Protein AF-A0A847C7A1-F1 (afdb_monomer_lite)

Structure (mmCIF, N/CA/C/O backbone):
data_AF-A0A847C7A1-F1
#
_entry.id   AF-A0A847C7A1-F1
#
loop_
_atom_site.group_PDB
_atom_site.id
_atom_site.type_symbol
_atom_site.label_atom_id
_atom_site.label_alt_id
_atom_site.label_comp_id
_atom_site.label_asym_id
_atom_site.label_entity_id
_atom_site.label_seq_id
_atom_site.pdbx_PDB_ins_code
_atom_site.Cartn_x
_atom_site.Cartn_y
_atom_site.Cartn_z
_atom_site.occupancy
_atom_site.B_iso_or_equiv
_atom_site.auth_seq_id
_atom_site.auth_comp_id
_atom_site.auth_asym_id
_atom_site.auth_atom_id
_atom_site.pdbx_PDB_model_num
ATOM 1 N N . ARG A 1 1 ? -10.906 -2.840 27.588 1.00 48.25 1 ARG A N 1
ATOM 2 C CA . ARG A 1 1 ? -10.896 -2.604 26.121 1.00 48.25 1 ARG A CA 1
ATOM 3 C C . ARG A 1 1 ? -11.578 -1.260 25.839 1.00 48.25 1 ARG A C 1
ATOM 5 O O . ARG A 1 1 ? -12.779 -1.232 25.640 1.00 48.25 1 ARG A O 1
ATOM 12 N N . ARG A 1 2 ? -10.861 -0.132 25.962 1.00 43.06 2 ARG A N 1
ATOM 13 C CA . ARG A 1 2 ? -11.441 1.234 25.891 1.00 43.06 2 ARG A CA 1
ATOM 14 C C . ARG A 1 2 ? -10.740 2.140 24.858 1.00 43.06 2 ARG A C 1
ATOM 16 O O . ARG A 1 2 ? -10.948 3.343 24.868 1.00 43.06 2 ARG A O 1
ATOM 23 N N . GLY A 1 3 ? -9.927 1.553 23.973 1.00 54.38 3 GLY A N 1
ATOM 24 C CA . GLY A 1 3 ? -9.190 2.246 22.901 1.00 54.38 3 GLY A CA 1
ATOM 25 C C . GLY A 1 3 ? -9.589 1.833 21.478 1.00 54.38 3 GLY A C 1
ATOM 26 O O . GLY A 1 3 ? -9.011 2.330 20.524 1.00 54.38 3 GLY A O 1
ATOM 27 N N . ASP A 1 4 ? -10.577 0.947 21.331 1.00 68.88 4 ASP A N 1
ATOM 28 C CA . ASP A 1 4 ? -10.853 0.246 20.069 1.00 68.88 4 ASP A CA 1
ATOM 29 C 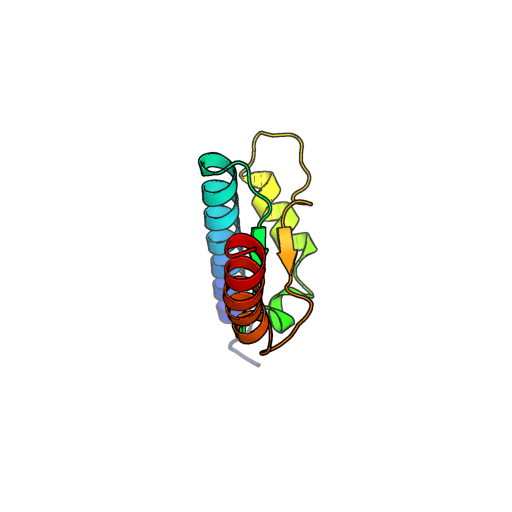C . ASP A 1 4 ? -11.342 1.194 18.959 1.00 68.88 4 ASP A C 1
ATOM 31 O O . ASP A 1 4 ? -10.798 1.209 17.863 1.00 68.88 4 ASP A O 1
ATOM 35 N N . LYS A 1 5 ? -12.288 2.095 19.268 1.00 78.75 5 LYS A N 1
ATOM 36 C CA . LYS A 1 5 ? -12.871 3.009 18.266 1.00 78.75 5 LYS A CA 1
ATOM 37 C C . LYS A 1 5 ? -11.852 3.973 17.658 1.00 78.75 5 LYS A C 1
ATOM 39 O O . LYS A 1 5 ? -11.772 4.092 16.442 1.00 78.75 5 LYS A O 1
ATOM 44 N N . ARG A 1 6 ? -11.030 4.618 18.492 1.00 86.69 6 ARG A N 1
ATOM 45 C CA . ARG A 1 6 ? -10.014 5.571 18.017 1.00 86.69 6 ARG A CA 1
ATOM 46 C C . ARG A 1 6 ? -8.908 4.864 17.234 1.00 86.69 6 ARG A C 1
ATOM 48 O O . ARG A 1 6 ? -8.424 5.404 16.248 1.00 86.69 6 ARG A O 1
ATOM 55 N N . SER A 1 7 ? -8.511 3.662 17.650 1.00 84.31 7 SER A N 1
ATOM 56 C CA . SER A 1 7 ? -7.525 2.865 16.914 1.00 84.31 7 SER A CA 1
ATOM 57 C C . SER A 1 7 ? -8.051 2.415 15.552 1.00 84.31 7 SER A C 1
ATOM 59 O O . SER A 1 7 ? -7.308 2.484 14.578 1.00 84.31 7 SER A O 1
ATOM 61 N N . VAL A 1 8 ? -9.326 2.027 15.468 1.00 86.88 8 VAL A N 1
ATOM 62 C CA . VAL A 1 8 ? -9.987 1.695 14.198 1.00 86.88 8 VAL A CA 1
ATOM 63 C C . VAL A 1 8 ? -10.065 2.920 13.286 1.00 86.88 8 VAL A C 1
ATOM 65 O O . VAL A 1 8 ? -9.675 2.828 12.130 1.00 86.88 8 VAL A O 1
ATOM 68 N N . GLU A 1 9 ? -10.465 4.087 13.795 1.00 91.19 9 GLU A N 1
ATOM 69 C CA . GLU A 1 9 ? -10.498 5.330 13.004 1.00 91.19 9 GLU A CA 1
ATOM 70 C C . GLU A 1 9 ? -9.118 5.721 12.456 1.00 91.19 9 GLU A C 1
ATOM 72 O O . GLU A 1 9 ? -8.984 6.108 11.294 1.00 91.19 9 GLU A O 1
ATOM 77 N N . VAL A 1 10 ? -8.073 5.610 13.282 1.00 92.19 10 VAL A N 1
ATOM 78 C CA . VAL A 1 10 ? -6.693 5.894 12.862 1.00 92.19 10 VAL A CA 1
ATOM 79 C C . VAL A 1 10 ? -6.239 4.899 11.795 1.00 92.19 10 VAL A C 1
ATOM 81 O O . VAL A 1 10 ? -5.598 5.300 10.824 1.00 92.19 10 VAL A O 1
ATOM 84 N N . TRP A 1 11 ? -6.591 3.623 11.949 1.00 91.56 11 TRP A N 1
ATOM 85 C CA . TRP A 1 11 ? -6.277 2.580 10.978 1.00 91.56 11 TRP A CA 1
ATOM 86 C C . TRP A 1 11 ? -6.985 2.804 9.639 1.00 91.56 11 TRP A C 1
ATOM 88 O O . TRP A 1 11 ? -6.346 2.760 8.592 1.00 91.56 11 TRP A O 1
ATOM 98 N N . GLU A 1 12 ? -8.273 3.138 9.666 1.00 91.31 12 GLU A N 1
ATOM 99 C CA . GLU A 1 12 ? -9.045 3.479 8.468 1.00 91.31 12 GLU A CA 1
ATOM 100 C C . GLU A 1 12 ? -8.463 4.696 7.748 1.00 91.31 12 GLU A C 1
ATOM 102 O O . GLU A 1 12 ? -8.254 4.681 6.533 1.00 91.31 12 GLU A O 1
ATOM 107 N N . LYS A 1 13 ? -8.110 5.745 8.501 1.00 93.25 13 LYS A N 1
ATOM 108 C CA . LYS A 1 13 ? -7.454 6.930 7.938 1.00 93.25 13 LYS A CA 1
ATOM 109 C C . LYS A 1 13 ? -6.112 6.577 7.295 1.00 93.25 13 LYS A C 1
ATOM 111 O O . LYS A 1 13 ? -5.799 7.096 6.224 1.00 93.25 13 LYS A O 1
ATOM 116 N N . TYR A 1 14 ? -5.337 5.698 7.929 1.00 92.75 14 TYR A N 1
ATOM 117 C CA . TYR A 1 14 ? -4.078 5.202 7.382 1.00 92.75 14 TYR A CA 1
ATOM 118 C C . TYR A 1 14 ? -4.291 4.445 6.065 1.00 92.75 14 TYR A C 1
ATOM 120 O O . TYR A 1 14 ? -3.643 4.777 5.074 1.00 92.75 14 TYR A O 1
ATOM 128 N N . LEU A 1 15 ? -5.225 3.488 6.018 1.00 92.50 15 LEU A N 1
ATOM 129 C CA . LEU A 1 15 ? -5.516 2.713 4.808 1.00 92.50 15 LEU A CA 1
ATOM 130 C C . LEU A 1 15 ? -5.987 3.599 3.652 1.00 92.50 15 LEU A C 1
ATOM 132 O O . LEU A 1 15 ? -5.535 3.419 2.524 1.00 92.50 15 LEU A O 1
ATOM 136 N N . ARG A 1 16 ? -6.837 4.596 3.922 1.00 93.00 16 ARG A N 1
ATOM 137 C CA . ARG A 1 16 ? -7.292 5.543 2.891 1.00 93.00 16 ARG A CA 1
ATOM 138 C C . ARG A 1 16 ? -6.168 6.437 2.374 1.00 93.00 16 ARG A C 1
ATOM 140 O O . ARG A 1 16 ? -6.103 6.685 1.173 1.00 93.00 16 ARG A O 1
ATOM 147 N N . ALA A 1 17 ? -5.282 6.907 3.252 1.00 93.50 17 ALA A N 1
ATOM 148 C CA . ALA A 1 17 ? -4.114 7.685 2.842 1.00 93.50 17 ALA A CA 1
ATOM 149 C C . ALA A 1 17 ? -3.136 6.839 2.010 1.00 93.50 17 ALA A C 1
ATOM 151 O O . ALA A 1 17 ? -2.637 7.305 0.987 1.00 93.50 17 ALA A O 1
ATOM 152 N N . LEU A 1 18 ? -2.916 5.583 2.411 1.00 92.06 18 LEU A N 1
ATOM 153 C CA . LEU A 1 18 ? -2.106 4.626 1.663 1.00 92.06 18 LEU A CA 1
ATOM 154 C C . LEU A 1 18 ? -2.701 4.358 0.274 1.00 92.06 18 LEU A C 1
ATOM 156 O O . LEU A 1 18 ? -1.982 4.434 -0.717 1.00 92.06 18 LEU A O 1
ATOM 160 N N . ALA A 1 19 ? -4.009 4.103 0.192 1.00 91.69 19 ALA A N 1
ATOM 161 C CA . ALA A 1 19 ? -4.712 3.883 -1.068 1.00 91.69 19 ALA A CA 1
ATOM 162 C C . ALA A 1 19 ? -4.575 5.069 -2.032 1.00 91.69 19 ALA A C 1
ATOM 164 O O . ALA A 1 19 ? -4.305 4.869 -3.213 1.00 91.69 19 ALA A O 1
ATOM 165 N N . ARG A 1 20 ? -4.690 6.302 -1.523 1.00 91.00 20 ARG A N 1
ATOM 166 C CA . ARG A 1 20 ? -4.479 7.510 -2.328 1.00 91.00 20 ARG A CA 1
ATOM 167 C C . ARG A 1 20 ? -3.060 7.582 -2.883 1.00 91.00 20 ARG A C 1
ATOM 169 O O . ARG A 1 20 ? -2.899 7.719 -4.085 1.00 91.00 20 ARG A O 1
ATOM 176 N N . GLY A 1 21 ? -2.044 7.388 -2.040 1.00 90.62 21 GLY A N 1
ATOM 177 C CA . GLY A 1 21 ? -0.652 7.389 -2.502 1.00 90.62 21 GLY A CA 1
ATOM 178 C C . GLY A 1 21 ? -0.365 6.301 -3.547 1.00 90.62 21 GLY A C 1
ATOM 179 O O . GLY A 1 21 ? 0.388 6.530 -4.487 1.00 90.62 21 GLY A O 1
ATOM 180 N N . ILE A 1 22 ? -0.994 5.128 -3.424 1.00 89.44 22 ILE A N 1
ATOM 181 C CA . ILE A 1 22 ? -0.906 4.057 -4.427 1.00 89.44 22 ILE A CA 1
ATOM 182 C C . ILE A 1 22 ? -1.554 4.484 -5.750 1.00 89.44 22 ILE A C 1
ATOM 184 O O . ILE A 1 22 ? -0.968 4.255 -6.808 1.00 89.44 22 ILE A O 1
ATOM 188 N N . ALA A 1 23 ? -2.744 5.090 -5.695 1.00 87.75 23 ALA A N 1
ATOM 189 C CA . ALA A 1 23 ? -3.433 5.600 -6.876 1.00 87.75 23 ALA A CA 1
ATOM 190 C C . ALA A 1 23 ? -2.615 6.700 -7.570 1.00 87.75 23 ALA A C 1
ATOM 192 O O . ALA A 1 23 ? -2.438 6.636 -8.781 1.00 87.75 23 ALA A O 1
ATOM 193 N N . ASP A 1 24 ? -2.021 7.622 -6.810 1.00 86.62 24 ASP A N 1
ATOM 194 C CA . ASP A 1 24 ? -1.165 8.686 -7.344 1.00 86.62 24 ASP A CA 1
ATOM 195 C C . ASP A 1 24 ? 0.074 8.109 -8.049 1.00 86.62 24 ASP A C 1
ATOM 197 O O . ASP A 1 24 ? 0.388 8.481 -9.179 1.00 86.62 24 ASP A O 1
ATOM 201 N N . VAL A 1 25 ? 0.760 7.142 -7.426 1.00 88.25 25 VAL A N 1
ATOM 202 C CA . VAL A 1 25 ? 1.912 6.454 -8.036 1.00 88.25 25 VAL A CA 1
ATOM 203 C C . VAL A 1 25 ? 1.509 5.737 -9.326 1.00 88.25 25 VAL A 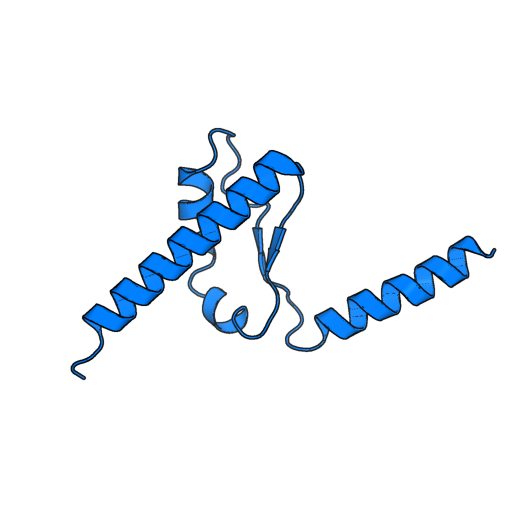C 1
ATOM 205 O O . VAL A 1 25 ? 2.230 5.821 -10.320 1.00 88.25 25 VAL A O 1
ATOM 208 N N . ARG A 1 26 ? 0.358 5.052 -9.334 1.00 85.06 26 ARG A N 1
ATOM 209 C CA . ARG A 1 26 ? -0.170 4.393 -10.535 1.00 85.06 26 ARG A CA 1
ATOM 210 C C . ARG A 1 26 ? -0.497 5.410 -11.624 1.00 85.06 26 ARG A C 1
ATOM 212 O O . ARG A 1 26 ? -0.111 5.184 -12.762 1.00 85.06 26 ARG A O 1
ATOM 219 N N . ALA A 1 27 ? -1.164 6.510 -11.288 1.00 84.12 27 ALA A N 1
ATOM 220 C CA . ALA A 1 27 ? -1.537 7.549 -12.242 1.00 84.12 27 ALA A CA 1
ATOM 221 C C . ALA A 1 27 ? -0.308 8.221 -12.875 1.00 84.12 27 ALA A C 1
ATOM 223 O O . ALA A 1 27 ? -0.323 8.537 -14.061 1.00 84.12 27 ALA A O 1
ATOM 224 N N . LEU A 1 28 ? 0.766 8.409 -12.103 1.00 85.69 28 LEU A N 1
ATOM 225 C CA . LEU A 1 28 ? 1.995 9.045 -12.578 1.00 85.69 28 LEU A CA 1
ATOM 226 C C . LEU A 1 28 ? 2.908 8.104 -13.374 1.00 85.69 28 LEU A C 1
ATOM 228 O O . LEU A 1 28 ? 3.610 8.564 -14.270 1.00 85.69 28 LEU A O 1
ATOM 232 N N . LEU A 1 29 ? 2.953 6.813 -13.026 1.00 84.75 29 LEU A N 1
ATOM 233 C CA . LEU A 1 29 ? 3.968 5.877 -13.533 1.00 84.75 29 LEU A CA 1
ATOM 234 C C . LEU A 1 29 ? 3.401 4.678 -14.308 1.00 84.75 29 LEU A C 1
ATOM 236 O O . LEU A 1 29 ? 4.177 3.846 -14.771 1.00 84.75 29 LEU A O 1
ATOM 240 N N . ASP A 1 30 ? 2.076 4.535 -14.382 1.00 82.88 30 ASP A N 1
ATOM 241 C CA . ASP A 1 30 ? 1.347 3.403 -14.978 1.00 82.88 30 ASP A CA 1
ATOM 242 C C . ASP A 1 30 ? 1.880 2.013 -14.555 1.00 82.88 30 ASP A C 1
ATOM 244 O O . ASP A 1 30 ? 1.831 1.014 -15.277 1.00 82.88 30 ASP A O 1
ATOM 248 N N . CYS A 1 31 ? 2.395 1.908 -13.326 1.00 81.19 31 CYS A N 1
ATOM 249 C CA . CYS A 1 31 ? 3.139 0.739 -12.860 1.00 81.19 31 CYS A CA 1
ATOM 250 C C . CYS A 1 31 ? 2.332 -0.152 -11.901 1.00 81.19 31 CYS A C 1
ATOM 252 O O . CYS A 1 31 ? 1.288 0.230 -11.371 1.00 81.19 31 CYS A O 1
ATOM 254 N N . ARG A 1 32 ? 2.798 -1.387 -11.694 1.00 81.75 32 ARG A N 1
ATOM 255 C CA . ARG A 1 32 ? 2.276 -2.260 -10.629 1.00 81.75 32 ARG A CA 1
ATOM 256 C C . ARG A 1 32 ? 2.935 -1.885 -9.306 1.00 81.75 32 ARG A C 1
ATOM 258 O O . ARG A 1 32 ? 4.143 -1.661 -9.274 1.00 81.75 32 ARG A O 1
ATOM 265 N N . VAL A 1 33 ? 2.168 -1.879 -8.219 1.00 85.56 33 VAL A N 1
ATOM 266 C CA . VAL A 1 33 ? 2.638 -1.437 -6.900 1.00 85.56 33 VAL A CA 1
ATOM 267 C C . VAL A 1 33 ? 2.796 -2.634 -5.968 1.00 85.56 33 VAL A C 1
ATOM 269 O O . VAL A 1 33 ? 1.852 -3.387 -5.728 1.00 85.56 33 VAL A O 1
ATOM 272 N N . VAL A 1 34 ? 4.000 -2.811 -5.420 1.00 87.19 34 VAL A N 1
ATOM 273 C CA . VAL A 1 34 ? 4.297 -3.855 -4.431 1.00 87.19 34 VAL A CA 1
ATOM 274 C C . VAL A 1 34 ? 4.577 -3.215 -3.075 1.00 87.19 34 VAL A C 1
ATOM 276 O O . VAL A 1 34 ? 5.537 -2.464 -2.927 1.00 87.19 34 VAL A O 1
ATOM 279 N N . ILE A 1 35 ? 3.762 -3.540 -2.070 1.00 86.00 35 ILE A N 1
ATOM 280 C CA . ILE A 1 35 ? 3.882 -3.007 -0.710 1.00 86.00 35 ILE A CA 1
ATOM 281 C C . ILE A 1 35 ? 4.726 -3.962 0.138 1.00 86.00 35 ILE A C 1
ATOM 283 O O . ILE A 1 35 ? 4.333 -5.099 0.424 1.00 86.00 35 ILE A O 1
ATOM 287 N N . GLY A 1 36 ? 5.900 -3.491 0.547 1.00 84.81 36 GLY A N 1
ATOM 288 C CA . GLY A 1 36 ? 6.811 -4.195 1.448 1.00 84.81 36 GLY A CA 1
ATOM 289 C C . GLY A 1 36 ? 6.933 -3.524 2.817 1.00 84.81 36 GLY A C 1
ATOM 290 O O . GLY A 1 36 ? 6.316 -2.496 3.091 1.00 84.81 36 GLY A O 1
ATOM 291 N N . GLY A 1 37 ? 7.786 -4.100 3.664 1.00 80.50 37 GLY A N 1
ATOM 292 C CA . GLY A 1 37 ? 8.120 -3.560 4.981 1.00 80.50 37 GLY A CA 1
ATOM 293 C C . GLY A 1 37 ? 7.390 -4.237 6.142 1.00 80.50 37 GLY A C 1
ATOM 294 O O . GLY A 1 37 ? 6.679 -5.228 5.983 1.00 80.50 37 GLY A O 1
ATOM 295 N N . ALA A 1 38 ? 7.595 -3.702 7.347 1.00 80.81 38 ALA A N 1
ATOM 296 C CA . ALA A 1 38 ? 7.059 -4.277 8.583 1.00 80.81 38 ALA A CA 1
ATOM 297 C C . ALA A 1 38 ? 5.521 -4.266 8.646 1.00 80.81 38 ALA A C 1
ATOM 299 O O . ALA A 1 38 ? 4.934 -5.026 9.412 1.00 80.81 38 ALA A O 1
ATOM 300 N N . ILE A 1 39 ? 4.872 -3.429 7.832 1.00 82.56 39 ILE A N 1
ATOM 301 C CA . ILE A 1 39 ? 3.416 -3.283 7.794 1.00 82.56 39 ILE A CA 1
ATOM 302 C C . ILE A 1 39 ? 2.725 -4.376 6.966 1.00 82.56 39 ILE A C 1
ATOM 304 O O . ILE A 1 39 ? 1.557 -4.677 7.197 1.00 82.56 39 ILE A O 1
ATOM 308 N N . THR A 1 40 ? 3.444 -5.016 6.038 1.00 83.19 40 THR A N 1
ATOM 309 C CA . THR A 1 40 ? 2.889 -5.997 5.093 1.00 83.19 40 THR A CA 1
ATOM 310 C C . THR A 1 40 ? 2.096 -7.130 5.766 1.00 83.19 40 THR A C 1
ATOM 312 O O . THR A 1 40 ? 0.984 -7.384 5.312 1.00 83.19 40 THR A O 1
ATOM 315 N N . PRO A 1 41 ? 2.557 -7.761 6.870 1.00 83.50 41 PRO A N 1
ATOM 316 C CA . PRO A 1 41 ? 1.789 -8.816 7.541 1.00 83.50 41 PRO A CA 1
ATOM 317 C C . PRO A 1 41 ? 0.452 -8.328 8.115 1.00 83.50 41 PRO A C 1
ATOM 319 O O . PRO A 1 41 ? -0.498 -9.095 8.214 1.00 83.50 41 PRO A O 1
ATOM 322 N N . TYR A 1 42 ? 0.367 -7.052 8.498 1.00 85.50 42 TYR A N 1
ATOM 323 C CA . TYR A 1 42 ? -0.872 -6.460 9.001 1.00 85.50 42 TYR A CA 1
ATOM 324 C C . TYR A 1 42 ? -1.840 -6.153 7.861 1.00 85.50 42 TYR A C 1
ATOM 326 O O . TYR A 1 42 ? -3.045 -6.253 8.057 1.00 85.50 42 TYR A O 1
ATOM 334 N N . LEU A 1 43 ? -1.323 -5.819 6.674 1.00 87.56 43 LEU A N 1
ATOM 335 C CA . LEU A 1 43 ? -2.125 -5.535 5.485 1.00 87.56 43 LEU A CA 1
ATOM 336 C C . LEU A 1 43 ? -2.697 -6.790 4.820 1.00 87.56 43 LEU A C 1
ATOM 338 O O . LEU A 1 43 ? -3.674 -6.655 4.096 1.00 87.56 43 LEU A O 1
ATOM 342 N N . GLU A 1 44 ? -2.161 -7.991 5.071 1.00 86.12 44 GLU A N 1
ATOM 343 C CA . GLU A 1 44 ? -2.661 -9.240 4.459 1.00 86.12 44 GLU A CA 1
ATOM 344 C C . GLU A 1 44 ? -4.175 -9.413 4.636 1.00 86.12 44 GLU A C 1
ATOM 346 O O . GLU A 1 44 ? -4.884 -9.690 3.673 1.00 86.12 44 GLU A O 1
ATOM 351 N N . ARG A 1 45 ? -4.693 -9.152 5.841 1.00 88.69 45 ARG A N 1
ATOM 352 C CA . ARG A 1 45 ? -6.131 -9.257 6.142 1.00 88.69 45 ARG A CA 1
ATOM 353 C C . ARG A 1 45 ? -6.980 -8.075 5.649 1.00 88.69 45 ARG A C 1
ATOM 355 O O . ARG A 1 45 ? -8.198 -8.140 5.754 1.00 88.69 45 ARG A O 1
ATOM 362 N N . TYR A 1 46 ? -6.348 -6.998 5.183 1.00 89.25 46 TYR A N 1
ATOM 363 C CA . TYR A 1 46 ? -7.003 -5.780 4.688 1.00 89.25 46 TYR A CA 1
ATOM 364 C C . TYR A 1 46 ? -6.700 -5.525 3.205 1.00 89.25 46 TYR A C 1
ATOM 366 O O . TYR A 1 46 ? -7.021 -4.452 2.703 1.00 89.25 46 TYR A O 1
AT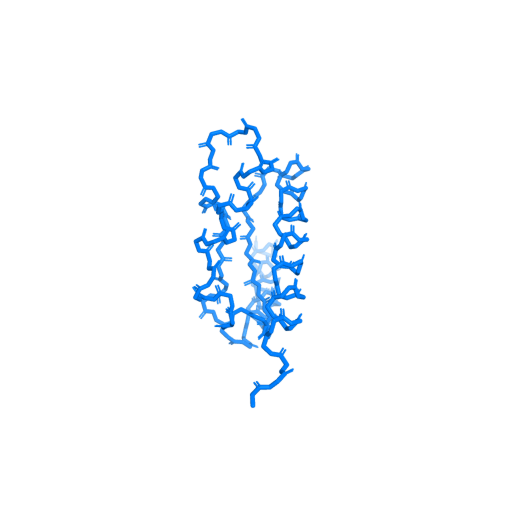OM 374 N N . LEU A 1 47 ? -6.069 -6.471 2.498 1.00 88.12 47 LEU A N 1
ATOM 375 C CA . LEU A 1 47 ? -5.627 -6.269 1.118 1.00 88.12 47 LEU A CA 1
ATOM 376 C C . LEU A 1 47 ? -6.804 -5.971 0.187 1.00 88.12 47 LEU A C 1
ATOM 378 O O . LEU A 1 47 ? -6.736 -5.025 -0.587 1.00 88.12 47 LEU A O 1
ATOM 382 N N . GLU A 1 48 ? -7.896 -6.721 0.314 1.00 89.25 48 GLU A N 1
ATOM 383 C CA . GLU A 1 48 ? -9.106 -6.499 -0.484 1.00 89.25 48 GLU A CA 1
ATOM 384 C C . GLU A 1 48 ? -9.777 -5.162 -0.143 1.00 89.25 48 GLU A C 1
ATOM 386 O O . GLU A 1 48 ? -10.172 -4.418 -1.036 1.00 89.25 48 GLU A O 1
ATOM 391 N N . THR A 1 49 ? -9.811 -4.779 1.138 1.00 90.31 49 THR A N 1
ATOM 392 C CA . THR A 1 49 ? -10.284 -3.447 1.556 1.00 90.31 49 THR A CA 1
ATOM 393 C C . THR A 1 49 ? -9.428 -2.335 0.949 1.00 90.31 49 THR A C 1
ATOM 395 O O . THR A 1 49 ? -9.951 -1.348 0.441 1.00 90.31 49 THR A O 1
ATOM 398 N N . LEU A 1 50 ? -8.103 -2.503 0.963 1.00 89.31 50 LEU A N 1
ATOM 399 C CA . LEU A 1 50 ? -7.168 -1.549 0.380 1.00 89.31 50 LEU A CA 1
ATOM 400 C C . LEU A 1 50 ? -7.357 -1.442 -1.138 1.00 89.31 50 LEU A C 1
ATOM 402 O O . LEU A 1 50 ? -7.342 -0.334 -1.662 1.00 89.31 50 LEU A O 1
ATOM 406 N N . ARG A 1 51 ? -7.565 -2.565 -1.836 1.00 89.81 51 ARG A N 1
ATOM 407 C CA . ARG A 1 51 ? -7.872 -2.594 -3.275 1.00 89.81 51 ARG A CA 1
ATOM 408 C C . ARG A 1 51 ? -9.169 -1.860 -3.589 1.00 89.81 51 ARG A C 1
ATOM 410 O O . ARG A 1 51 ? -9.162 -1.025 -4.486 1.00 89.81 51 ARG A O 1
ATOM 417 N N . GLY A 1 52 ? -10.217 -2.076 -2.792 1.00 88.62 52 GLY A N 1
ATOM 418 C CA . GLY A 1 52 ? -11.466 -1.318 -2.884 1.00 88.62 52 GLY A CA 1
ATOM 419 C C . GLY A 1 52 ? -11.240 0.190 -2.758 1.00 88.62 52 GLY A C 1
ATOM 420 O O . GLY A 1 52 ? -11.656 0.949 -3.626 1.00 88.62 52 GLY A O 1
ATOM 421 N N . TYR A 1 53 ? -10.481 0.632 -1.750 1.00 90.44 53 TYR A N 1
ATOM 422 C CA . TYR A 1 53 ? -10.148 2.054 -1.592 1.00 90.44 53 TYR A CA 1
ATOM 423 C C . TYR A 1 53 ? -9.312 2.607 -2.748 1.00 90.44 53 TYR A C 1
ATOM 425 O O . TYR A 1 53 ? -9.488 3.754 -3.137 1.00 90.44 53 TYR A O 1
ATOM 433 N N . VAL A 1 54 ? -8.390 1.823 -3.305 1.00 88.38 54 VAL A N 1
ATOM 434 C CA . VAL A 1 54 ? -7.592 2.241 -4.468 1.00 88.38 54 VAL A CA 1
ATOM 435 C C . VAL A 1 54 ? -8.464 2.359 -5.721 1.00 88.38 54 VAL A C 1
ATOM 437 O O . VAL A 1 54 ? -8.255 3.281 -6.510 1.00 88.38 54 VAL A O 1
ATOM 440 N N . ALA A 1 55 ? -9.437 1.463 -5.895 1.00 85.50 55 ALA A N 1
ATOM 441 C CA . ALA A 1 55 ? -10.403 1.513 -6.987 1.00 85.50 55 ALA A CA 1
ATOM 442 C C . ALA A 1 55 ? -11.336 2.730 -6.863 1.00 85.50 55 ALA A C 1
ATOM 444 O O . ALA A 1 55 ? -11.586 3.389 -7.863 1.00 85.50 55 ALA A O 1
ATOM 445 N N . GLU A 1 56 ? -11.750 3.119 -5.648 1.00 85.31 56 GLU A N 1
ATOM 446 C CA . GLU A 1 56 ? -12.516 4.362 -5.415 1.00 85.31 56 GLU A CA 1
ATOM 447 C C . GLU A 1 56 ? -11.795 5.620 -5.944 1.00 85.31 56 GLU A C 1
ATOM 449 O O . GLU A 1 56 ? -12.446 6.594 -6.320 1.00 85.31 56 GLU A O 1
ATOM 454 N N . TYR A 1 57 ? -10.457 5.623 -5.964 1.00 79.06 57 TYR A N 1
ATOM 455 C CA . TYR A 1 57 ? -9.654 6.760 -6.431 1.00 79.06 57 TYR A CA 1
ATOM 456 C C . TYR A 1 57 ? -9.224 6.662 -7.898 1.00 79.06 57 TYR A C 1
ATOM 458 O O . TYR A 1 57 ? -8.712 7.643 -8.437 1.00 79.06 57 TYR A O 1
ATOM 466 N N . ASN A 1 58 ? -9.410 5.512 -8.550 1.00 68.62 58 ASN A N 1
ATOM 467 C CA . ASN A 1 58 ? -9.034 5.319 -9.944 1.00 68.62 58 ASN A CA 1
ATOM 468 C C . ASN A 1 58 ? -10.280 5.282 -10.830 1.00 68.62 58 ASN A C 1
ATOM 470 O O . ASN A 1 58 ? -11.123 4.407 -10.704 1.00 68.62 58 ASN A O 1
ATOM 474 N N . PHE A 1 59 ? -10.356 6.203 -11.791 1.00 58.19 59 PHE A N 1
ATOM 475 C CA . PHE A 1 59 ? -11.390 6.202 -12.837 1.00 58.19 59 PHE A CA 1
ATOM 476 C C . PHE A 1 59 ? -11.185 5.112 -13.906 1.00 58.19 59 PHE A C 1
ATOM 478 O O . PHE A 1 59 ? -12.041 4.932 -14.768 1.00 58.19 59 PHE A O 1
ATOM 485 N N . TYR A 1 60 ? -10.052 4.406 -13.879 1.00 55.59 60 TYR A N 1
ATOM 486 C CA . TYR A 1 60 ? -9.752 3.306 -14.793 1.00 55.59 60 TYR A CA 1
ATOM 487 C C . TYR A 1 60 ? -10.294 1.989 -14.228 1.00 55.59 60 TYR A C 1
ATOM 489 O O . TYR A 1 60 ? -10.065 1.695 -13.059 1.00 55.59 60 TYR A O 1
ATOM 497 N N . GLU A 1 61 ? -10.946 1.186 -15.074 1.00 56.72 61 GLU A N 1
ATOM 498 C CA . GLU A 1 61 ? -11.677 -0.067 -14.775 1.00 56.72 61 GLU A CA 1
ATOM 499 C C . GLU A 1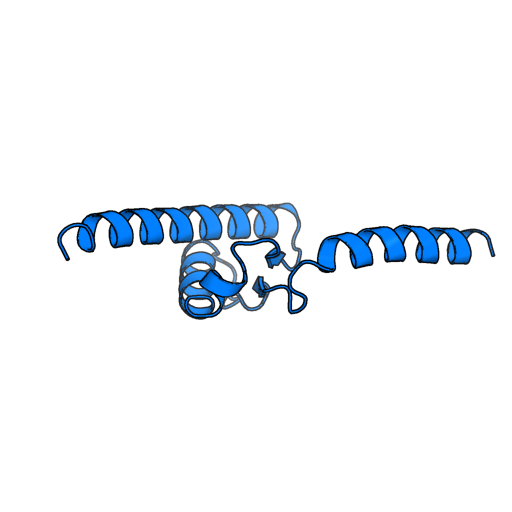 61 ? -10.879 -1.193 -14.071 1.00 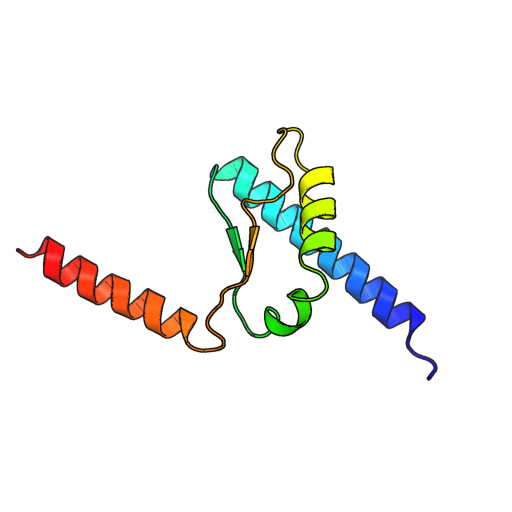56.72 61 GLU A C 1
ATOM 501 O O . GLU A 1 61 ? -11.356 -2.321 -13.979 1.00 56.72 61 GLU A O 1
ATOM 506 N N . SER A 1 62 ? -9.665 -0.955 -13.566 1.00 59.62 62 SER A N 1
ATOM 507 C CA . SER A 1 62 ? -8.904 -1.992 -12.866 1.00 59.62 62 SER A CA 1
ATOM 508 C C . SER A 1 62 ? -9.295 -2.047 -11.385 1.00 59.62 62 SER A C 1
ATOM 510 O O . SER A 1 62 ? -9.070 -1.080 -10.653 1.00 59.62 62 SER A O 1
ATOM 512 N N . GLU A 1 63 ? -9.779 -3.202 -10.922 1.00 65.81 63 GLU A N 1
ATOM 513 C CA . GLU A 1 63 ? -10.198 -3.494 -9.536 1.00 65.81 63 GLU A CA 1
ATOM 514 C C . GLU A 1 63 ? -9.042 -3.505 -8.498 1.00 65.81 63 GLU A C 1
ATOM 516 O O . GLU A 1 63 ? -9.066 -4.221 -7.500 1.00 65.81 63 GLU A O 1
ATOM 521 N N . GLY A 1 64 ? -7.972 -2.731 -8.708 1.00 68.19 64 GLY A N 1
ATOM 522 C CA . GLY A 1 64 ? -6.836 -2.664 -7.781 1.00 68.19 64 GLY A CA 1
ATOM 523 C C . GLY A 1 64 ? -5.887 -3.872 -7.841 1.00 68.19 64 GLY A C 1
ATOM 524 O O . GLY A 1 64 ? -4.953 -3.963 -7.042 1.00 68.19 64 GLY A O 1
ATOM 525 N N . ASP A 1 65 ? -6.046 -4.774 -8.813 1.00 74.50 65 ASP A N 1
ATOM 526 C CA . ASP A 1 65 ? -5.216 -5.981 -8.998 1.00 74.50 65 ASP A CA 1
ATOM 527 C C . ASP A 1 65 ? -3.717 -5.712 -9.216 1.00 74.50 65 ASP A C 1
ATOM 529 O O . ASP A 1 65 ? -2.859 -6.594 -9.051 1.00 74.50 65 ASP A O 1
ATOM 533 N N . PHE A 1 66 ? -3.377 -4.472 -9.561 1.00 78.69 66 PHE A N 1
ATOM 534 C CA . PHE A 1 66 ? -2.002 -4.004 -9.676 1.00 78.69 66 PHE A CA 1
ATOM 535 C C . PHE A 1 66 ? -1.303 -3.840 -8.317 1.00 78.69 66 PHE A C 1
ATOM 537 O O . PHE A 1 66 ? -0.078 -3.700 -8.294 1.00 78.69 66 PHE A O 1
ATOM 544 N N . VAL A 1 67 ? -2.045 -3.891 -7.204 1.00 83.88 67 VAL A N 1
ATOM 545 C CA . VAL A 1 67 ? -1.521 -3.829 -5.836 1.00 83.88 67 VAL A CA 1
ATOM 546 C C . VAL A 1 67 ? -1.245 -5.236 -5.317 1.00 83.88 67 VAL A C 1
ATOM 548 O O . VAL A 1 67 ? -2.131 -6.097 -5.275 1.00 83.88 67 VAL A O 1
ATOM 551 N N . ARG A 1 68 ? -0.001 -5.476 -4.890 1.00 85.25 68 ARG A N 1
ATOM 552 C CA . ARG A 1 68 ? 0.426 -6.744 -4.282 1.00 85.25 68 ARG A CA 1
ATOM 553 C C . ARG A 1 68 ? 1.202 -6.510 -2.998 1.00 85.25 68 ARG A C 1
ATOM 555 O O . ARG A 1 68 ? 1.941 -5.541 -2.863 1.00 85.25 68 ARG A O 1
ATOM 562 N N . LEU A 1 69 ? 1.084 -7.448 -2.070 1.00 83.56 69 LEU A N 1
ATOM 563 C CA . LEU A 1 69 ? 1.928 -7.496 -0.883 1.00 83.56 69 LEU A CA 1
ATOM 564 C C . LEU A 1 69 ? 3.201 -8.283 -1.188 1.00 83.56 69 LEU A C 1
ATOM 566 O O . LEU A 1 69 ? 3.173 -9.299 -1.888 1.00 83.56 69 LEU A O 1
ATOM 570 N N . CYS A 1 70 ? 4.336 -7.821 -0.669 1.00 78.81 70 CYS A N 1
ATOM 571 C CA . CYS A 1 70 ? 5.579 -8.564 -0.802 1.00 78.81 70 CYS A CA 1
ATOM 572 C C . CYS A 1 70 ? 5.480 -9.906 -0.051 1.00 78.81 70 CYS A C 1
ATOM 574 O O . CYS A 1 70 ? 5.360 -9.928 1.171 1.00 78.81 70 CYS A O 1
ATOM 576 N N . ARG A 1 71 ? 5.590 -11.033 -0.774 1.00 62.69 71 ARG A N 1
ATOM 577 C CA . ARG A 1 71 ? 5.571 -12.400 -0.202 1.00 62.69 71 ARG A CA 1
ATOM 578 C C . ARG A 1 71 ? 6.762 -12.710 0.712 1.00 62.69 71 ARG A C 1
ATOM 580 O O . ARG A 1 71 ? 6.717 -13.684 1.459 1.00 62.69 71 ARG A O 1
ATOM 587 N N . HIS A 1 72 ? 7.829 -11.911 0.663 1.00 56.31 72 HIS A N 1
ATOM 588 C CA . HIS A 1 72 ? 9.043 -12.136 1.442 1.00 56.31 72 HIS A CA 1
ATOM 589 C C . HIS A 1 72 ? 9.156 -11.122 2.580 1.00 56.31 72 HIS A C 1
ATOM 591 O O . HIS A 1 72 ? 9.672 -10.018 2.404 1.00 56.31 72 HIS A O 1
ATOM 597 N N . LYS A 1 73 ? 8.720 -11.531 3.777 1.00 59.38 73 LYS A N 1
ATOM 598 C CA . LYS A 1 73 ? 9.037 -10.825 5.028 1.00 59.38 73 LYS A CA 1
ATOM 599 C C . LYS A 1 73 ? 10.550 -10.589 5.128 1.00 59.38 73 LYS A C 1
ATOM 601 O O . LYS A 1 73 ? 11.325 -11.487 4.804 1.00 59.38 73 LYS A O 1
ATOM 606 N N . THR A 1 74 ? 10.941 -9.384 5.550 1.00 48.50 74 THR A N 1
ATOM 607 C CA . THR A 1 74 ? 12.300 -8.916 5.931 1.00 48.50 74 THR A CA 1
ATOM 608 C C . THR A 1 74 ? 13.453 -9.113 4.925 1.00 48.50 74 THR A C 1
ATOM 610 O O . THR A 1 74 ? 14.505 -8.512 5.098 1.00 48.50 74 THR A O 1
ATOM 613 N N . LYS A 1 75 ? 13.287 -9.903 3.858 1.00 47.56 75 LYS A N 1
ATOM 614 C CA . LYS A 1 75 ? 14.335 -10.251 2.883 1.00 47.56 75 LYS A CA 1
ATOM 615 C C . LYS A 1 75 ? 14.188 -9.536 1.535 1.00 47.56 75 LYS A C 1
ATOM 617 O O . LYS A 1 75 ? 15.071 -9.669 0.694 1.00 47.56 75 LYS A O 1
ATOM 622 N N . SER A 1 76 ? 13.113 -8.771 1.311 1.00 50.84 76 SER A N 1
ATOM 623 C CA . SER A 1 76 ? 12.884 -8.086 0.026 1.00 50.84 76 SER A CA 1
ATOM 624 C C . SER A 1 76 ? 13.948 -7.028 -0.280 1.00 50.84 76 SER A C 1
ATOM 626 O O . SER A 1 76 ? 14.351 -6.886 -1.431 1.00 50.84 76 SER A O 1
ATOM 628 N N . THR A 1 77 ? 14.469 -6.353 0.749 1.00 51.69 77 THR A N 1
ATOM 629 C CA . THR A 1 77 ? 15.569 -5.388 0.618 1.00 51.69 77 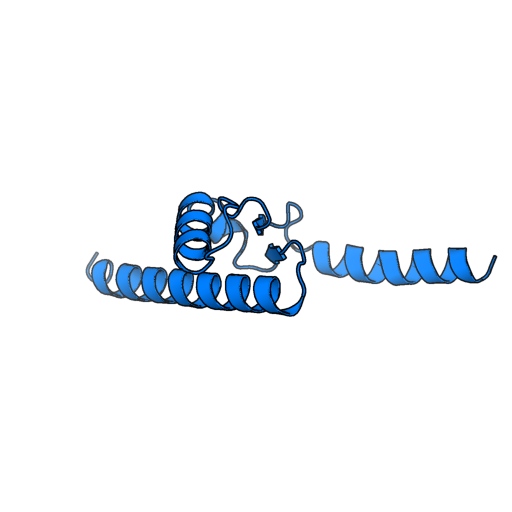THR A CA 1
ATOM 630 C C . THR A 1 77 ? 16.850 -6.061 0.117 1.00 51.69 77 THR A C 1
ATOM 632 O O . THR A 1 77 ? 17.532 -5.520 -0.747 1.00 51.69 77 THR A O 1
ATOM 635 N N . CYS A 1 78 ? 17.148 -7.278 0.591 1.00 50.81 78 CYS A N 1
ATOM 636 C CA . CYS A 1 78 ? 18.322 -8.040 0.159 1.00 50.81 78 CYS A CA 1
ATOM 637 C C . CYS A 1 78 ? 18.194 -8.539 -1.286 1.00 50.81 78 CYS A C 1
ATOM 639 O O . CYS A 1 78 ? 19.179 -8.532 -2.017 1.00 50.81 78 CYS A O 1
ATOM 641 N N . VAL A 1 79 ? 16.988 -8.930 -1.715 1.00 52.72 79 VAL A N 1
ATOM 642 C CA . VAL A 1 79 ? 16.739 -9.359 -3.102 1.00 52.72 79 VAL A CA 1
ATOM 643 C C . VAL A 1 79 ? 16.874 -8.184 -4.070 1.00 52.72 79 VAL A C 1
ATOM 645 O O . VAL A 1 79 ? 17.515 -8.333 -5.101 1.00 52.72 79 VAL A O 1
ATOM 648 N N . GLY A 1 80 ? 16.349 -7.002 -3.727 1.00 53.34 80 GLY A N 1
ATOM 649 C CA . GLY A 1 80 ? 16.492 -5.807 -4.567 1.00 53.34 80 GLY A CA 1
ATOM 650 C C . GLY A 1 80 ? 17.955 -5.420 -4.812 1.00 53.34 80 GLY A C 1
ATOM 651 O O . GLY A 1 80 ? 18.338 -5.150 -5.946 1.00 53.34 80 GLY A O 1
ATOM 652 N N . VAL A 1 81 ? 18.790 -5.473 -3.769 1.00 54.72 81 VAL A N 1
ATOM 653 C CA . VAL A 1 81 ? 20.238 -5.237 -3.888 1.00 54.72 81 VAL A CA 1
ATOM 654 C C . VAL A 1 81 ? 20.914 -6.339 -4.707 1.00 54.72 81 VAL A C 1
ATOM 656 O O . VAL A 1 81 ? 21.673 -6.029 -5.619 1.00 54.72 81 VAL A O 1
ATOM 659 N N . ALA A 1 82 ? 20.612 -7.615 -4.450 1.00 55.72 82 ALA A N 1
ATOM 660 C CA . ALA A 1 82 ? 21.182 -8.731 -5.208 1.00 55.72 82 ALA A CA 1
ATOM 661 C C . ALA A 1 82 ? 20.852 -8.657 -6.710 1.00 55.72 82 ALA A C 1
ATOM 663 O O . ALA A 1 82 ? 21.722 -8.920 -7.536 1.00 55.72 82 ALA A O 1
ATOM 664 N N . THR A 1 83 ? 19.643 -8.224 -7.079 1.00 54.34 83 THR A N 1
ATOM 665 C CA . THR A 1 83 ? 19.263 -8.009 -8.483 1.00 54.34 83 THR A CA 1
ATOM 666 C C . THR A 1 83 ? 20.117 -6.934 -9.153 1.00 54.34 83 THR A C 1
ATOM 668 O O . THR A 1 83 ? 20.491 -7.119 -10.305 1.00 54.34 83 THR A O 1
ATOM 671 N N . ILE A 1 84 ? 20.493 -5.858 -8.448 1.00 58.62 84 ILE A N 1
ATOM 672 C CA . ILE A 1 84 ? 21.413 -4.834 -8.982 1.00 58.62 84 ILE A CA 1
ATOM 673 C C . ILE A 1 84 ? 22.797 -5.440 -9.264 1.00 58.62 84 ILE A C 1
ATOM 675 O O . ILE A 1 84 ? 23.430 -5.103 -10.262 1.00 58.62 84 ILE A O 1
ATOM 679 N N . PHE A 1 85 ? 23.278 -6.342 -8.405 1.00 57.81 85 PHE A N 1
ATOM 680 C CA . PHE A 1 85 ? 24.563 -7.016 -8.613 1.00 57.81 85 PHE A CA 1
ATOM 681 C C . PHE A 1 85 ? 24.520 -8.000 -9.787 1.00 57.81 85 PHE A C 1
ATOM 683 O O . PHE A 1 85 ? 25.431 -8.001 -10.611 1.00 57.81 85 PHE A O 1
ATOM 690 N N . VAL A 1 86 ? 23.445 -8.784 -9.913 1.00 59.44 86 VAL A N 1
ATOM 691 C CA . VAL A 1 86 ? 23.268 -9.712 -11.042 1.00 59.44 86 VAL A CA 1
ATOM 692 C C . VAL A 1 86 ? 23.076 -8.954 -12.358 1.00 59.44 86 VAL A C 1
ATOM 694 O O . VAL A 1 86 ? 23.680 -9.325 -13.359 1.00 59.44 86 VAL A O 1
ATOM 697 N N . SER A 1 87 ? 22.299 -7.865 -12.374 1.00 58.69 87 SER A N 1
ATOM 698 C CA . SER A 1 87 ? 22.089 -7.075 -13.593 1.00 58.69 87 SER A CA 1
ATOM 699 C C . SER A 1 87 ? 23.371 -6.402 -14.077 1.00 58.69 87 SER A C 1
ATOM 701 O O . SER A 1 87 ? 23.579 -6.304 -15.279 1.00 58.69 87 SER A O 1
ATOM 703 N N . LYS A 1 88 ? 24.239 -5.956 -13.158 1.00 58.97 88 LYS A N 1
ATOM 704 C CA . LYS A 1 88 ? 25.554 -5.403 -13.509 1.00 58.97 88 LYS A CA 1
ATOM 705 C C . LYS A 1 88 ? 26.470 -6.458 -14.120 1.00 58.97 88 LYS A C 1
ATOM 707 O O . LYS A 1 88 ? 27.070 -6.193 -15.148 1.00 58.97 88 LYS A O 1
ATOM 712 N N . TYR A 1 89 ? 26.509 -7.656 -13.539 1.00 60.38 89 TYR A N 1
ATOM 713 C CA . TYR A 1 89 ? 27.319 -8.752 -14.071 1.00 60.38 89 TYR A CA 1
ATOM 714 C C . TYR A 1 89 ? 26.878 -9.182 -15.478 1.00 60.38 89 TYR A C 1
ATOM 716 O O . TYR A 1 89 ? 27.716 -9.424 -16.333 1.00 60.38 89 TYR A O 1
ATOM 724 N N . VAL A 1 90 ? 25.568 -9.238 -15.742 1.00 61.88 90 VAL A N 1
ATOM 725 C CA . VAL A 1 90 ? 25.040 -9.597 -17.072 1.00 61.88 90 VAL A CA 1
ATOM 726 C C . VAL A 1 90 ? 25.254 -8.485 -18.105 1.00 61.88 90 VAL A C 1
ATOM 728 O O . VAL A 1 90 ? 25.420 -8.788 -19.277 1.00 61.88 90 VAL A O 1
ATOM 731 N N . ALA A 1 91 ? 25.252 -7.213 -17.696 1.00 60.69 91 ALA A N 1
ATOM 732 C CA . ALA A 1 91 ? 25.481 -6.081 -18.599 1.00 60.69 91 ALA A CA 1
ATOM 733 C C . ALA A 1 91 ? 26.967 -5.843 -18.941 1.00 60.69 91 ALA A C 1
ATOM 735 O O . ALA A 1 91 ? 27.257 -5.082 -19.860 1.00 60.69 91 ALA A O 1
ATOM 736 N N . GLU A 1 92 ? 27.892 -6.453 -18.196 1.00 56.81 92 GLU A N 1
ATOM 737 C CA . GLU A 1 92 ? 29.338 -6.434 -18.469 1.00 56.81 92 GLU A CA 1
ATOM 738 C C . GLU A 1 92 ? 29.805 -7.621 -19.341 1.00 56.81 92 GLU A C 1
ATOM 740 O O . GLU A 1 92 ? 31.003 -7.742 -19.606 1.00 56.81 92 GLU A O 1
ATOM 745 N N . ILE A 1 93 ? 28.877 -8.477 -19.795 1.00 49.19 93 ILE A N 1
ATOM 746 C CA . ILE A 1 93 ? 29.112 -9.569 -20.758 1.00 49.19 93 ILE A CA 1
ATOM 747 C C . ILE A 1 93 ? 28.708 -9.127 -22.165 1.00 49.19 93 ILE A C 1
ATOM 749 O O . ILE A 1 93 ? 27.603 -8.556 -22.312 1.00 49.19 93 ILE A O 1
#

Foldseek 3Di:
DPCPPVVVVVVVVVLLVVLLVLLVCCVVPVAQDEDEDPCLVVCPVCVLVSLCSNVVSDPDPDSSPSYYYDPDHPCVVVVVVVVVVVVVVVVVD

pLDDT: mean 75.69, std 15.25, range [43.06, 93.5]

Radius of gyration: 16.6 Å; chains: 1; bounding box: 42×21×47 Å

Sequence (93 aa):
RRGDKRSVEVWEKYLRALARGIADVRALLDCRVVIGGAITPYLERYLETLRGYVAEYNFYESEGDFVRLCRHKTKSTCVGVATIFVSKYVAEI

Secondary structure (DSSP, 8-state):
--SHHHHHHHHHHHHHHHHHHHHHHHHHH---EEE-STTHHHHGGGHHHHHHHHHHH--SS--STTEEE-SSTTTHHHHHHHHHHHHHHHHT-